Protein AF-A0A931V8Z0-F1 (afdb_monomer_lite)

pLDDT: mean 90.01, std 12.74, range [41.81, 98.25]

Radius of gyration: 15.17 Å; chains: 1; bounding box: 38×25×35 Å

Secondary structure (DSSP, 8-state):
--HHHHHHHS-GGGS-HHHHHHHHHHHHHHTT-TT-SS-HHHHHHHHHHHHHHHHHH-TT------S--HHHHHHHTTT-S-BTTB---TT-TT-S----

Sequence (100 aa):
MEAREAERIFNMAELDQQFVRSMRAAAPRMAGVFNAPFPPEVRAEIYGHYLDEIKRISPGTPVSLCSEELQVWRMLRDKLAMAPDNLYCCCGGTSVPTRE

Structure (mmCIF, N/CA/C/O backbone):
data_AF-A0A931V8Z0-F1
#
_entry.id   AF-A0A931V8Z0-F1
#
loop_
_atom_site.group_PDB
_atom_site.id
_atom_site.type_symbol
_atom_site.label_atom_id
_atom_site.label_alt_id
_atom_site.label_comp_id
_atom_site.label_asym_id
_atom_site.label_entity_id
_atom_site.label_seq_id
_atom_site.pdbx_PDB_ins_code
_atom_site.Cartn_x
_atom_site.Cartn_y
_atom_site.Cartn_z
_atom_site.occupancy
_atom_site.B_iso_or_equiv
_atom_site.auth_seq_id
_atom_site.auth_comp_id
_atom_site.auth_asym_id
_atom_site.auth_atom_id
_atom_site.pdbx_PDB_model_num
ATOM 1 N N . MET A 1 1 ? 5.113 7.369 -8.112 1.00 88.75 1 MET A N 1
ATOM 2 C CA . MET A 1 1 ? 6.551 7.708 -7.972 1.00 88.75 1 MET A CA 1
ATOM 3 C C . MET A 1 1 ? 7.358 6.568 -8.565 1.00 88.75 1 MET A C 1
ATOM 5 O O . MET A 1 1 ? 7.075 5.422 -8.244 1.00 88.75 1 MET A O 1
ATOM 9 N N . GLU A 1 2 ? 8.330 6.847 -9.428 1.00 94.88 2 GLU A N 1
ATOM 10 C CA . GLU A 1 2 ? 9.138 5.783 -10.047 1.00 94.88 2 GLU A CA 1
ATOM 11 C C . GLU A 1 2 ? 10.152 5.186 -9.058 1.00 94.88 2 GLU A C 1
ATOM 13 O O . GLU A 1 2 ? 10.632 5.877 -8.160 1.00 94.88 2 GLU A O 1
ATOM 18 N N . ALA A 1 3 ? 10.558 3.925 -9.241 1.00 95.31 3 ALA A N 1
ATOM 19 C CA . ALA A 1 3 ? 11.524 3.278 -8.339 1.00 95.31 3 ALA A CA 1
ATOM 20 C C . ALA A 1 3 ? 12.853 4.057 -8.243 1.00 95.31 3 ALA A C 1
ATOM 22 O O . ALA A 1 3 ? 13.373 4.275 -7.152 1.00 95.31 3 ALA A O 1
ATOM 23 N N . ARG A 1 4 ? 13.363 4.570 -9.373 1.00 95.00 4 ARG A N 1
ATOM 24 C CA . ARG A 1 4 ? 14.571 5.422 -9.403 1.00 95.00 4 ARG A CA 1
ATOM 25 C C . ARG A 1 4 ? 14.389 6.758 -8.690 1.00 95.00 4 ARG A C 1
ATOM 27 O O . ARG A 1 4 ? 15.356 7.365 -8.245 1.00 95.00 4 ARG A O 1
ATOM 34 N N . GLU A 1 5 ? 13.169 7.277 -8.663 1.00 95.62 5 GLU A N 1
ATOM 35 C CA . GLU A 1 5 ? 12.863 8.498 -7.930 1.00 95.62 5 GLU A CA 1
ATOM 36 C C . GLU A 1 5 ? 12.854 8.224 -6.426 1.00 95.62 5 GLU A C 1
ATOM 38 O O . GLU A 1 5 ? 13.519 8.947 -5.688 1.00 95.62 5 GLU A O 1
ATOM 43 N N . ALA A 1 6 ? 12.229 7.125 -5.997 1.00 94.81 6 ALA A N 1
ATOM 44 C CA . ALA A 1 6 ? 12.266 6.683 -4.607 1.00 94.81 6 ALA A CA 1
ATOM 45 C C . ALA A 1 6 ? 13.709 6.491 -4.101 1.00 94.81 6 ALA A C 1
ATOM 47 O O . ALA A 1 6 ? 14.047 6.980 -3.027 1.00 94.81 6 ALA A O 1
ATOM 48 N N . GLU A 1 7 ? 14.590 5.873 -4.897 1.00 95.88 7 GLU A N 1
ATOM 49 C CA . GLU A 1 7 ? 16.014 5.681 -4.558 1.00 95.88 7 GLU A CA 1
ATOM 50 C C . GLU A 1 7 ? 16.815 6.981 -4.401 1.00 95.88 7 GLU A C 1
ATOM 52 O O . GLU A 1 7 ? 17.849 6.981 -3.738 1.00 95.88 7 GLU A O 1
ATOM 57 N N . ARG A 1 8 ? 16.358 8.092 -4.992 1.00 96.50 8 ARG A N 1
ATOM 58 C CA . ARG A 1 8 ? 16.995 9.407 -4.820 1.00 96.50 8 ARG A CA 1
ATOM 59 C C . ARG A 1 8 ? 16.505 10.146 -3.579 1.00 96.50 8 ARG A C 1
ATOM 61 O O . ARG A 1 8 ? 17.241 10.975 -3.054 1.00 96.50 8 ARG A O 1
ATOM 68 N N . ILE A 1 9 ? 15.264 9.899 -3.162 1.00 96.50 9 ILE A N 1
ATOM 69 C CA . ILE A 1 9 ? 14.602 10.634 -2.074 1.00 96.50 9 ILE A CA 1
ATOM 70 C C . ILE A 1 9 ? 14.819 9.937 -0.728 1.00 96.50 9 ILE A C 1
ATOM 72 O O . ILE A 1 9 ? 15.003 10.601 0.290 1.00 96.50 9 ILE A O 1
ATOM 76 N N . PHE A 1 10 ? 14.804 8.605 -0.713 1.00 95.56 10 PHE A N 1
ATOM 77 C CA . PHE A 1 10 ? 14.858 7.813 0.509 1.00 95.56 10 PHE A CA 1
ATOM 78 C C . PHE A 1 10 ? 16.189 7.072 0.645 1.00 95.56 10 PHE A C 1
ATOM 80 O O . PHE A 1 10 ? 16.727 6.537 -0.326 1.00 95.56 10 PHE A O 1
ATOM 87 N N . ASN A 1 11 ? 16.683 6.953 1.880 1.00 96.62 11 ASN A N 1
ATOM 88 C CA . ASN A 1 11 ? 17.799 6.064 2.181 1.00 96.62 11 ASN A CA 1
ATOM 89 C C . ASN A 1 11 ? 17.320 4.603 2.172 1.00 96.62 11 ASN A C 1
ATOM 91 O O . ASN A 1 11 ? 16.777 4.105 3.156 1.00 96.62 11 ASN A O 1
ATOM 95 N N . MET A 1 12 ? 17.544 3.909 1.055 1.00 95.44 12 MET A N 1
ATOM 96 C CA . MET A 1 12 ? 17.119 2.518 0.855 1.00 95.44 12 MET A CA 1
ATOM 97 C C . MET A 1 12 ? 17.702 1.538 1.879 1.00 95.44 12 MET A C 1
ATOM 99 O O . MET A 1 12 ? 17.135 0.463 2.052 1.00 95.44 12 MET A O 1
ATOM 103 N N . ALA A 1 13 ? 18.821 1.870 2.532 1.00 96.06 13 ALA A N 1
ATOM 104 C CA . ALA A 1 13 ? 19.438 1.004 3.535 1.00 96.06 13 ALA A CA 1
ATOM 105 C C . ALA A 1 13 ? 18.609 0.900 4.829 1.00 96.06 13 ALA A C 1
ATOM 107 O O . ALA A 1 13 ? 18.698 -0.111 5.517 1.00 96.06 13 ALA A O 1
ATOM 108 N N . GLU A 1 14 ? 17.774 1.902 5.122 1.00 96.75 14 GLU A N 1
ATOM 109 C CA . GLU A 1 14 ? 16.932 1.956 6.331 1.00 96.75 14 GLU A CA 1
ATOM 110 C C . GLU A 1 14 ? 15.547 1.328 6.125 1.00 96.75 14 GLU A C 1
ATOM 112 O O . GLU A 1 14 ? 14.779 1.161 7.070 1.00 96.75 14 GLU A O 1
ATOM 117 N N . LEU A 1 15 ? 15.193 1.007 4.879 1.00 95.69 15 LEU A N 1
ATOM 118 C CA . LEU A 1 15 ? 13.925 0.363 4.553 1.00 95.69 15 LEU A CA 1
ATOM 119 C C . LEU A 1 15 ? 14.046 -1.158 4.664 1.00 95.69 15 LEU A C 1
ATOM 121 O O . LEU A 1 15 ? 15.143 -1.722 4.629 1.00 95.69 15 LEU A O 1
ATOM 125 N N . ASP A 1 16 ? 12.907 -1.845 4.735 1.00 96.56 16 ASP A N 1
ATOM 126 C CA . ASP A 1 16 ? 12.898 -3.303 4.683 1.00 96.56 16 ASP A CA 1
ATOM 127 C C . ASP A 1 16 ? 13.480 -3.789 3.347 1.00 96.56 16 ASP A C 1
ATOM 129 O O . ASP A 1 16 ? 12.954 -3.535 2.255 1.00 96.56 16 ASP A O 1
ATOM 133 N N . GLN A 1 17 ? 14.590 -4.518 3.441 1.00 97.19 17 GLN A N 1
ATOM 134 C CA . GLN A 1 17 ? 15.346 -4.961 2.279 1.00 97.19 17 GLN A CA 1
ATOM 135 C C . GLN A 1 17 ? 14.567 -5.955 1.410 1.00 97.19 17 GLN A C 1
ATOM 137 O O . GLN A 1 17 ? 14.849 -6.061 0.214 1.00 97.19 17 GLN A O 1
ATOM 142 N N . GLN A 1 18 ? 13.587 -6.674 1.964 1.00 97.25 18 GLN A N 1
ATOM 143 C CA . GLN A 1 18 ? 12.671 -7.499 1.179 1.00 97.25 18 GLN A CA 1
ATOM 144 C C . GLN A 1 18 ? 11.841 -6.633 0.233 1.00 97.25 18 GLN A C 1
ATOM 146 O O . GLN A 1 18 ? 11.830 -6.886 -0.974 1.00 97.25 18 GLN A O 1
ATOM 151 N N . PHE A 1 19 ? 11.210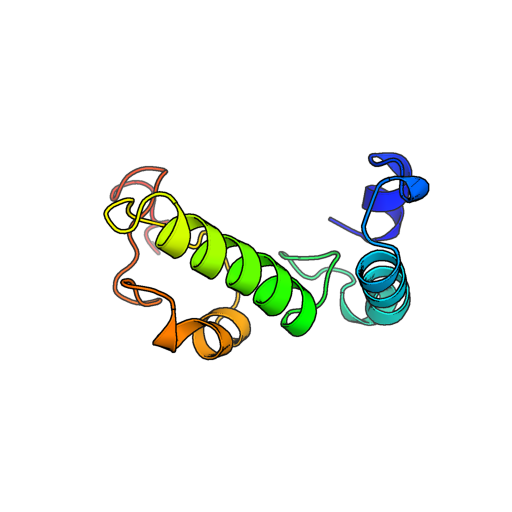 -5.577 0.743 1.00 97.25 19 PHE A N 1
ATOM 152 C CA . PHE A 1 19 ? 10.369 -4.705 -0.076 1.00 97.25 19 PHE A CA 1
ATOM 153 C C . PHE A 1 19 ? 11.184 -3.872 -1.059 1.00 97.25 19 PHE A C 1
ATOM 155 O O . PHE A 1 19 ? 10.759 -3.704 -2.202 1.00 97.25 19 PHE A O 1
ATOM 162 N N . VAL A 1 20 ? 12.390 -3.439 -0.685 1.00 97.31 20 VAL A N 1
ATOM 163 C CA . VAL A 1 20 ? 13.311 -2.760 -1.611 1.00 97.31 20 VAL A CA 1
ATOM 164 C C . VAL A 1 20 ? 13.663 -3.659 -2.801 1.00 97.31 20 VAL A C 1
ATOM 166 O O . VAL A 1 20 ? 13.637 -3.208 -3.949 1.00 97.31 20 VAL A O 1
ATOM 169 N N . ARG A 1 21 ? 13.954 -4.948 -2.569 1.00 97.69 21 ARG A N 1
ATOM 170 C CA . ARG A 1 21 ? 14.198 -5.905 -3.663 1.00 97.69 21 ARG A CA 1
ATOM 171 C C . ARG A 1 21 ? 12.966 -6.069 -4.550 1.00 97.69 21 ARG A C 1
ATOM 173 O O . ARG A 1 21 ? 13.102 -6.015 -5.772 1.00 97.69 21 ARG A O 1
ATOM 180 N N . SER A 1 22 ? 11.780 -6.208 -3.959 1.00 97.25 22 SER A N 1
ATOM 181 C CA . SER A 1 22 ? 10.525 -6.330 -4.712 1.00 97.25 22 SER A CA 1
ATOM 182 C C . SER A 1 22 ? 10.210 -5.082 -5.541 1.00 97.25 22 SER A C 1
ATOM 184 O O . SER A 1 22 ? 9.808 -5.201 -6.695 1.00 97.25 22 SER A O 1
ATOM 186 N N . MET A 1 23 ? 10.457 -3.885 -5.001 1.00 97.50 23 MET A N 1
ATOM 187 C CA . MET A 1 23 ? 10.325 -2.612 -5.718 1.00 97.50 23 MET A CA 1
ATOM 188 C C . MET A 1 23 ? 11.222 -2.570 -6.957 1.00 97.50 23 MET A C 1
ATOM 190 O O . MET A 1 23 ? 10.758 -2.271 -8.055 1.00 97.50 23 MET A O 1
ATOM 194 N N . ARG A 1 24 ? 12.507 -2.915 -6.796 1.00 97.38 24 ARG A N 1
ATOM 195 C CA . ARG A 1 24 ? 13.484 -2.940 -7.896 1.00 97.38 24 ARG A CA 1
ATOM 196 C C . ARG A 1 24 ? 13.101 -3.945 -8.975 1.00 97.38 24 ARG A C 1
ATOM 198 O O . ARG A 1 24 ? 13.134 -3.612 -10.155 1.00 97.38 24 ARG A O 1
ATOM 205 N N . ALA A 1 25 ? 12.709 -5.152 -8.572 1.00 97.94 25 ALA A N 1
ATOM 206 C CA . ALA A 1 25 ? 12.288 -6.199 -9.497 1.00 97.94 25 ALA A CA 1
ATOM 207 C C . ALA A 1 25 ? 11.018 -5.811 -10.273 1.00 97.94 25 ALA A C 1
ATOM 209 O O . ALA A 1 25 ? 10.892 -6.121 -11.456 1.00 97.94 25 ALA A O 1
ATOM 210 N N . ALA A 1 26 ? 10.091 -5.099 -9.626 1.00 97.50 26 ALA A N 1
ATOM 211 C CA . ALA A 1 26 ? 8.844 -4.659 -10.236 1.00 97.50 26 ALA A CA 1
ATOM 212 C C . ALA A 1 26 ? 8.979 -3.373 -11.072 1.00 97.50 26 ALA A C 1
ATOM 214 O O . ALA A 1 26 ? 8.028 -3.029 -11.771 1.00 97.50 26 ALA A O 1
ATOM 215 N N . ALA A 1 27 ? 10.123 -2.679 -11.044 1.00 97.38 27 ALA A N 1
ATOM 216 C CA . ALA A 1 27 ? 10.276 -1.353 -11.647 1.00 97.38 27 ALA A CA 1
ATOM 217 C C . ALA A 1 27 ? 9.810 -1.259 -13.118 1.00 97.38 27 ALA A C 1
ATOM 219 O O . ALA A 1 27 ? 9.061 -0.332 -13.416 1.00 97.38 27 ALA A O 1
ATOM 220 N N . PRO A 1 28 ? 10.129 -2.205 -14.032 1.00 97.00 28 PRO A N 1
ATOM 221 C CA . PRO A 1 28 ? 9.629 -2.140 -15.409 1.00 97.00 28 PRO A CA 1
ATOM 222 C C . PRO A 1 28 ? 8.101 -2.238 -15.509 1.00 97.00 28 PRO A C 1
ATOM 224 O O . PRO A 1 28 ? 7.491 -1.572 -16.337 1.00 97.00 28 PRO A O 1
ATOM 227 N N . ARG A 1 29 ? 7.479 -3.061 -14.655 1.00 96.38 29 ARG A N 1
ATOM 228 C CA . ARG A 1 29 ? 6.021 -3.261 -14.607 1.00 96.38 29 ARG A CA 1
ATOM 229 C C . ARG A 1 29 ? 5.299 -2.074 -13.969 1.00 96.38 29 ARG A C 1
ATOM 231 O O . ARG A 1 29 ? 4.150 -1.819 -14.303 1.00 96.38 29 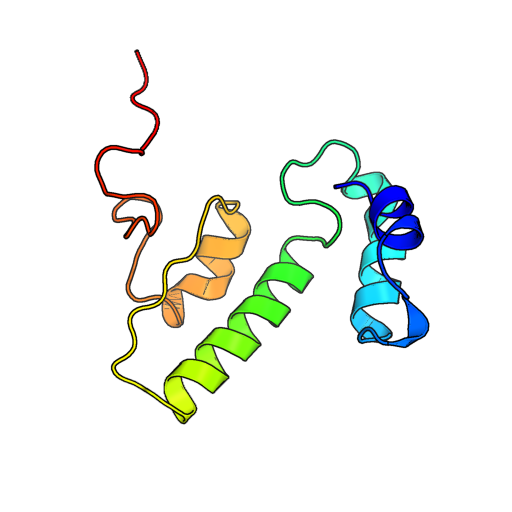ARG A O 1
ATOM 238 N N . MET A 1 30 ? 5.957 -1.388 -13.040 1.00 96.81 30 MET A N 1
ATOM 239 C CA . MET A 1 30 ? 5.385 -0.263 -12.299 1.00 96.81 30 MET A CA 1
ATOM 240 C C . MET A 1 30 ? 5.587 1.091 -12.989 1.00 96.81 30 MET A C 1
ATOM 242 O O . MET A 1 30 ? 5.046 2.085 -12.511 1.00 96.81 30 MET A O 1
ATOM 246 N N . ALA A 1 31 ? 6.321 1.139 -14.103 1.00 95.56 31 ALA A N 1
ATOM 247 C CA . ALA A 1 31 ? 6.560 2.370 -14.845 1.00 95.56 31 ALA A CA 1
ATOM 248 C C . ALA A 1 31 ? 5.241 3.005 -15.319 1.00 95.56 31 ALA A C 1
ATOM 250 O O . ALA A 1 31 ? 4.439 2.368 -16.002 1.00 95.56 31 ALA A O 1
ATOM 251 N N . GLY A 1 32 ? 5.013 4.267 -14.950 1.00 93.88 32 GLY A N 1
ATOM 252 C CA . GLY A 1 32 ? 3.797 5.014 -15.281 1.00 93.88 32 GLY A CA 1
ATOM 253 C C . GLY A 1 32 ? 2.550 4.614 -14.483 1.00 93.88 32 GLY A C 1
ATOM 254 O O . GLY A 1 32 ? 1.480 5.178 -14.713 1.00 93.88 32 GLY A O 1
ATOM 255 N N . VAL A 1 33 ? 2.654 3.677 -13.535 1.00 93.94 33 VAL A N 1
ATOM 256 C CA . VAL A 1 33 ? 1.539 3.314 -12.651 1.00 93.94 33 VAL A CA 1
ATOM 257 C C . VAL A 1 33 ? 1.387 4.373 -11.559 1.00 93.94 33 VAL A C 1
ATOM 259 O O . VAL A 1 33 ? 2.353 4.741 -10.891 1.00 93.94 33 VAL A O 1
ATOM 262 N N . PHE A 1 34 ? 0.156 4.838 -11.337 1.00 90.81 34 PHE A N 1
ATOM 263 C CA . PHE A 1 34 ? -0.150 5.898 -10.370 1.00 90.81 34 PHE A CA 1
ATOM 264 C C . PHE A 1 34 ? 0.368 5.575 -8.951 1.00 90.81 34 PHE A C 1
ATOM 266 O O . PHE A 1 34 ? 1.056 6.399 -8.347 1.00 90.81 34 PHE A O 1
ATOM 273 N N . ASN A 1 35 ? 0.157 4.340 -8.479 1.00 92.44 35 ASN A N 1
ATOM 274 C CA . ASN A 1 35 ? 0.546 3.875 -7.137 1.00 92.44 35 ASN A CA 1
ATOM 275 C C . ASN A 1 35 ? 1.927 3.191 -7.074 1.00 92.44 35 ASN A C 1
ATOM 277 O O . ASN A 1 35 ? 2.221 2.428 -6.152 1.00 92.44 35 ASN A O 1
ATOM 281 N N . ALA A 1 36 ? 2.796 3.452 -8.054 1.00 95.12 36 ALA A N 1
ATOM 282 C CA . ALA A 1 36 ? 4.211 3.081 -8.010 1.00 95.12 36 ALA A CA 1
ATOM 283 C C . ALA A 1 36 ? 4.928 3.747 -6.805 1.00 95.12 36 ALA A C 1
ATOM 285 O O . ALA A 1 36 ? 4.553 4.865 -6.422 1.00 95.12 36 ALA A O 1
ATOM 286 N N . PRO A 1 37 ? 5.975 3.122 -6.219 1.00 96.19 37 PRO A N 1
ATOM 287 C CA . PRO A 1 37 ? 6.890 2.183 -6.886 1.00 96.19 37 PRO A CA 1
ATOM 288 C C . PRO A 1 37 ? 6.714 0.702 -6.523 1.00 96.19 37 PRO A C 1
ATOM 290 O O . PRO A 1 37 ? 7.272 -0.164 -7.195 1.00 96.19 37 PRO A O 1
ATOM 293 N N . PHE A 1 38 ? 5.963 0.388 -5.469 1.00 96.81 38 PHE A N 1
ATOM 294 C CA . PHE A 1 38 ? 5.746 -0.994 -5.044 1.00 96.81 38 PHE A CA 1
ATOM 295 C C . PHE A 1 38 ? 4.608 -1.629 -5.833 1.00 96.81 38 PHE A C 1
ATOM 297 O O . PHE A 1 38 ? 3.626 -0.941 -6.104 1.00 96.81 38 PHE A O 1
ATOM 304 N N . PRO A 1 39 ? 4.680 -2.924 -6.168 1.00 96.62 39 PRO A N 1
ATOM 305 C CA . PRO A 1 39 ? 3.568 -3.604 -6.812 1.00 96.62 39 PRO A CA 1
ATOM 306 C C . PRO A 1 39 ? 2.390 -3.858 -5.853 1.00 96.62 39 PRO A C 1
ATO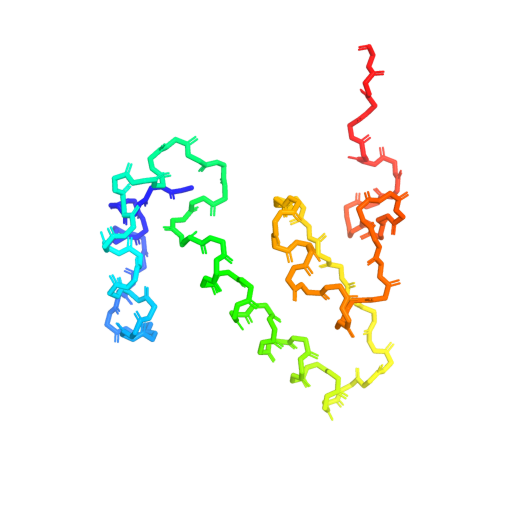M 308 O O . PRO A 1 39 ? 2.591 -3.831 -4.634 1.00 96.62 39 PRO A O 1
ATOM 311 N N . PRO A 1 40 ? 1.174 -4.121 -6.376 1.00 97.06 40 PRO A N 1
ATOM 312 C CA . PRO A 1 40 ? -0.049 -4.243 -5.576 1.00 97.06 40 PRO A CA 1
ATOM 313 C C . PRO A 1 40 ? 0.064 -5.207 -4.392 1.00 97.06 40 PRO A C 1
ATOM 315 O O . PRO A 1 40 ? -0.353 -4.877 -3.287 1.00 97.06 40 PRO A O 1
ATOM 318 N N . GLU A 1 41 ? 0.675 -6.371 -4.601 1.00 97.12 41 GLU A N 1
ATOM 319 C CA . GLU A 1 41 ? 0.878 -7.392 -3.573 1.00 97.12 41 GLU A CA 1
ATOM 320 C C . GLU A 1 41 ? 1.733 -6.895 -2.397 1.00 97.12 41 GLU A C 1
ATOM 322 O O . GLU A 1 41 ? 1.402 -7.153 -1.244 1.00 97.12 41 GLU A O 1
ATOM 327 N N . VAL A 1 42 ? 2.777 -6.108 -2.673 1.00 97.62 42 VAL A N 1
ATOM 328 C CA . VAL A 1 42 ? 3.642 -5.527 -1.636 1.00 97.62 42 VAL A CA 1
ATOM 329 C C . VAL A 1 42 ? 2.918 -4.403 -0.904 1.00 97.62 42 VAL A C 1
ATOM 331 O O . VAL A 1 42 ? 3.008 -4.309 0.317 1.00 97.62 42 VAL A O 1
ATOM 334 N N . ARG A 1 43 ? 2.158 -3.563 -1.621 1.00 97.19 43 ARG A N 1
ATOM 335 C CA . ARG A 1 43 ? 1.338 -2.523 -0.980 1.00 97.19 43 ARG A CA 1
ATOM 336 C C . ARG A 1 43 ? 0.299 -3.145 -0.049 1.00 97.19 43 ARG A C 1
ATOM 338 O O . ARG A 1 43 ? 0.169 -2.705 1.088 1.00 97.19 43 ARG A O 1
ATOM 345 N N . ALA A 1 44 ? -0.386 -4.199 -0.493 1.00 97.69 44 ALA A N 1
ATOM 346 C CA . ALA A 1 44 ? -1.352 -4.926 0.323 1.00 97.69 44 ALA A CA 1
ATOM 347 C C . ALA A 1 44 ? -0.712 -5.547 1.575 1.00 97.69 44 ALA A C 1
ATOM 349 O O . ALA A 1 44 ? -1.307 -5.482 2.645 1.00 97.69 44 ALA A O 1
ATOM 350 N N . GLU A 1 45 ? 0.498 -6.099 1.475 1.00 98.12 45 GLU A N 1
ATOM 351 C CA . GLU A 1 45 ? 1.231 -6.625 2.633 1.00 98.12 45 GLU A CA 1
ATOM 352 C C . GLU A 1 45 ? 1.557 -5.522 3.651 1.00 98.12 45 GLU A C 1
ATOM 354 O O . GLU A 1 45 ? 1.225 -5.649 4.831 1.00 98.12 45 GLU A O 1
ATOM 359 N N . ILE A 1 46 ? 2.120 -4.402 3.184 1.00 97.00 46 ILE A N 1
ATOM 360 C CA . ILE A 1 46 ? 2.457 -3.246 4.027 1.00 97.00 46 ILE A CA 1
ATOM 361 C C . ILE A 1 46 ? 1.200 -2.690 4.710 1.00 97.00 46 ILE A C 1
ATOM 363 O O . ILE A 1 46 ? 1.177 -2.497 5.925 1.00 97.00 46 ILE A O 1
ATOM 367 N N . TYR A 1 47 ? 0.126 -2.456 3.952 1.00 97.19 47 TYR A N 1
ATOM 368 C CA . TYR A 1 47 ? -1.137 -1.970 4.509 1.00 97.19 47 TYR A CA 1
ATOM 369 C C . TYR A 1 47 ? -1.767 -2.981 5.465 1.00 97.19 47 TYR A C 1
ATOM 371 O O . TYR A 1 47 ? -2.259 -2.592 6.520 1.00 97.19 47 TYR A O 1
ATOM 379 N N . GLY A 1 48 ? -1.726 -4.271 5.131 1.00 97.44 48 GLY A N 1
ATOM 380 C CA . GLY A 1 48 ? -2.225 -5.348 5.979 1.00 97.44 48 GLY A CA 1
ATOM 381 C C . GLY A 1 48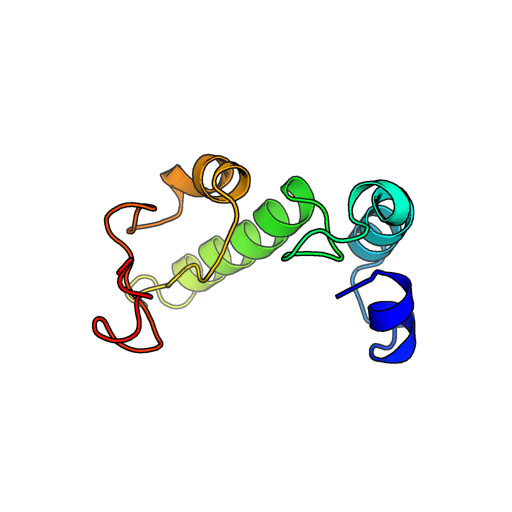 ? -1.540 -5.365 7.342 1.00 97.44 48 GLY A C 1
ATOM 382 O O . GLY A 1 48 ? -2.232 -5.436 8.356 1.00 97.44 48 GLY A O 1
ATOM 383 N N . HIS A 1 49 ? -0.214 -5.204 7.367 1.00 97.69 49 HIS A N 1
ATOM 384 C CA . HIS A 1 49 ? 0.551 -5.073 8.604 1.00 97.69 49 HIS A CA 1
ATOM 385 C C . HIS A 1 49 ? 0.063 -3.890 9.453 1.00 97.69 49 HIS A C 1
ATOM 387 O O . HIS A 1 49 ? -0.250 -4.065 10.629 1.00 97.69 49 HIS A O 1
ATOM 393 N N . TYR A 1 50 ? -0.081 -2.700 8.862 1.00 97.06 50 TYR A N 1
ATOM 394 C CA . TYR A 1 50 ? -0.567 -1.533 9.605 1.00 97.06 50 TYR A CA 1
ATOM 395 C C . TYR A 1 50 ? -2.006 -1.692 10.097 1.00 97.06 50 TYR A C 1
ATOM 397 O O . TYR A 1 50 ? -2.308 -1.284 11.215 1.00 97.06 50 TYR A O 1
ATOM 405 N N . LEU A 1 51 ? -2.893 -2.296 9.305 1.00 96.69 51 LEU A N 1
ATOM 406 C CA . LEU A 1 51 ? -4.269 -2.570 9.723 1.00 96.69 51 LEU A CA 1
ATOM 407 C C . LEU A 1 51 ? -4.307 -3.500 10.941 1.00 96.69 51 LEU A C 1
ATOM 409 O O . LEU A 1 51 ? -5.059 -3.244 11.884 1.00 96.69 51 LEU A O 1
ATOM 413 N N . ASP A 1 52 ? -3.475 -4.542 10.948 1.00 97.50 52 ASP A N 1
ATOM 414 C CA . ASP A 1 52 ? -3.378 -5.472 12.072 1.00 97.50 52 ASP A CA 1
ATOM 415 C C . ASP A 1 52 ? -2.800 -4.792 13.321 1.00 97.50 52 ASP A C 1
ATOM 417 O O . ASP A 1 52 ? -3.350 -4.941 14.414 1.00 97.50 52 ASP A O 1
ATOM 421 N N . GLU A 1 53 ? -1.753 -3.979 13.167 1.00 98.25 53 GLU A N 1
ATOM 422 C CA . GLU A 1 53 ? -1.143 -3.251 14.283 1.00 98.25 53 GLU A CA 1
ATOM 423 C C . GLU A 1 53 ? -2.066 -2.169 14.859 1.00 98.25 53 GLU A C 1
ATOM 425 O O . GLU A 1 53 ? -2.183 -2.043 16.080 1.00 98.25 53 GLU A O 1
ATOM 430 N N . ILE A 1 54 ? -2.795 -1.434 14.013 1.00 96.75 54 ILE A N 1
ATOM 431 C CA . ILE A 1 54 ? -3.813 -0.473 14.461 1.00 96.75 54 ILE A CA 1
ATOM 432 C C . ILE A 1 54 ? -4.907 -1.206 15.232 1.00 96.75 54 ILE A C 1
ATOM 434 O O . ILE A 1 54 ? -5.250 -0.792 16.337 1.00 96.75 54 ILE A O 1
ATOM 438 N N . LYS A 1 55 ? -5.411 -2.328 14.706 1.00 95.81 55 LYS A N 1
ATOM 439 C CA . LYS A 1 55 ? -6.422 -3.138 15.393 1.00 95.81 55 LYS A CA 1
ATOM 440 C C . LYS A 1 55 ? -5.922 -3.660 16.742 1.00 95.81 55 LYS A C 1
ATOM 442 O O . LYS A 1 55 ? -6.700 -3.723 17.693 1.00 95.81 55 LYS A O 1
ATOM 447 N N . ARG A 1 56 ? -4.639 -4.017 16.838 1.00 97.81 56 ARG A N 1
ATOM 448 C CA . ARG A 1 56 ? -3.998 -4.494 18.070 1.00 97.81 56 ARG A CA 1
ATOM 449 C C . ARG A 1 56 ? -3.863 -3.394 19.127 1.00 97.81 56 ARG A C 1
ATOM 451 O O . ARG A 1 56 ? -4.075 -3.669 20.304 1.00 97.81 56 ARG A O 1
ATOM 458 N N . ILE A 1 57 ? -3.482 -2.180 18.727 1.00 98.25 57 ILE A N 1
ATOM 459 C CA . ILE A 1 57 ? -3.170 -1.070 19.646 1.00 98.25 57 ILE A CA 1
ATOM 460 C C . ILE A 1 57 ? -4.413 -0.229 19.975 1.00 98.25 57 ILE A C 1
ATOM 462 O O . ILE A 1 57 ? -4.611 0.156 21.125 1.00 98.25 57 ILE A O 1
ATOM 466 N N . SER A 1 58 ? -5.245 0.069 18.977 1.00 96.75 58 SER A N 1
ATOM 467 C CA . SER A 1 58 ? -6.415 0.944 19.082 1.00 96.75 58 SER A CA 1
ATOM 468 C C . SER A 1 58 ? -7.553 0.434 18.182 1.00 96.75 58 SER A C 1
ATOM 470 O O . SER A 1 58 ? -7.801 0.978 17.103 1.00 96.75 58 SER A O 1
ATOM 472 N N . PRO A 1 59 ? -8.284 -0.615 18.611 1.00 94.00 59 PRO A N 1
ATOM 473 C CA . PRO A 1 59 ? -9.280 -1.299 17.778 1.00 94.00 59 PRO A CA 1
ATOM 474 C C . PRO A 1 59 ? -10.458 -0.420 17.338 1.00 94.00 59 PRO A C 1
ATOM 476 O O . PRO A 1 59 ? -11.147 -0.763 16.382 1.00 94.00 59 PRO A O 1
ATOM 479 N N . GLY A 1 60 ? -10.712 0.694 18.031 1.00 90.00 60 GLY A N 1
ATOM 480 C CA . GLY A 1 60 ? -11.769 1.646 17.681 1.00 90.00 60 GLY A CA 1
ATOM 481 C C . GLY A 1 60 ? -11.345 2.728 16.685 1.00 90.00 60 GLY A C 1
ATOM 482 O O . GLY A 1 60 ? -12.184 3.532 16.288 1.00 90.00 60 GLY A O 1
ATOM 483 N N . THR A 1 61 ? -10.066 2.796 16.302 1.00 90.50 61 THR A N 1
ATOM 484 C CA . THR A 1 61 ? -9.583 3.826 15.376 1.00 90.50 61 THR A CA 1
ATOM 485 C C . THR A 1 61 ? -10.085 3.544 13.957 1.00 90.50 61 THR A C 1
ATOM 487 O O . THR A 1 61 ? -9.750 2.498 13.397 1.00 90.50 61 THR A O 1
ATOM 490 N N . PRO A 1 62 ? -10.851 4.461 13.334 1.00 87.12 62 PRO A N 1
ATOM 491 C CA . PRO A 1 62 ? -11.246 4.306 11.942 1.00 87.12 62 PRO A CA 1
ATOM 492 C C . PRO A 1 62 ? -10.029 4.467 11.027 1.00 87.12 62 PRO A C 1
ATOM 494 O O . PRO A 1 62 ? -9.219 5.377 11.208 1.00 87.12 62 PRO A O 1
ATOM 497 N N . VAL A 1 63 ? -9.921 3.601 10.019 1.00 89.94 63 VAL A N 1
ATOM 498 C CA . VAL A 1 63 ? -8.855 3.649 9.011 1.00 89.94 63 VAL A CA 1
ATOM 499 C C . VAL A 1 63 ? -9.469 3.907 7.643 1.00 89.94 63 VAL A C 1
ATOM 501 O O . VAL A 1 63 ? -10.459 3.278 7.272 1.00 89.94 63 VAL A O 1
ATOM 504 N N . SER A 1 64 ? -8.864 4.829 6.898 1.00 89.31 64 SER A N 1
ATOM 505 C CA . SER A 1 64 ? -9.197 5.101 5.502 1.00 89.31 64 SER A CA 1
ATOM 506 C C . SER A 1 64 ? -8.098 4.568 4.587 1.00 89.31 64 SER A C 1
ATOM 508 O O . SER A 1 64 ? -6.928 4.898 4.784 1.00 89.31 64 SER A O 1
ATOM 510 N N . LEU A 1 65 ? -8.466 3.775 3.576 1.00 90.50 65 LEU A N 1
ATOM 511 C CA . LEU A 1 65 ? -7.578 3.439 2.463 1.00 90.50 65 LEU A CA 1
ATOM 512 C C . LEU A 1 65 ? -7.819 4.435 1.320 1.00 90.50 65 LEU A C 1
ATOM 514 O O . LEU A 1 65 ? -8.905 4.479 0.746 1.00 90.50 65 LEU A O 1
ATOM 518 N N . CYS A 1 66 ? -6.813 5.248 1.002 1.00 85.81 66 CYS A N 1
ATOM 519 C CA . CYS A 1 66 ? -6.932 6.358 0.056 1.00 85.81 66 CYS A CA 1
ATOM 520 C C . CYS A 1 66 ? -6.382 5.998 -1.333 1.00 85.81 66 CYS A C 1
ATOM 522 O O . CYS A 1 66 ? -5.306 5.416 -1.428 1.00 85.81 66 CYS A O 1
ATOM 524 N N . SER A 1 67 ? -7.100 6.401 -2.392 1.00 84.00 67 SER A N 1
ATOM 525 C CA . SER A 1 67 ? -6.652 6.416 -3.800 1.00 84.00 67 SER A CA 1
ATOM 526 C C . SER A 1 67 ? -5.910 5.162 -4.275 1.00 84.00 67 SER A C 1
ATOM 528 O O . SER A 1 67 ? -4.900 5.244 -4.973 1.00 84.00 67 SER A O 1
ATOM 530 N N . GLU A 1 68 ? -6.428 3.989 -3.915 1.00 92.12 68 GLU A N 1
ATOM 531 C CA . GLU A 1 68 ? -5.775 2.715 -4.197 1.00 92.12 68 GLU A CA 1
ATOM 532 C C . GLU A 1 68 ? -6.505 1.883 -5.273 1.00 92.12 68 GLU A C 1
ATOM 534 O O . GLU A 1 68 ? -7.709 2.025 -5.494 1.00 92.12 68 GLU A O 1
ATOM 539 N N . GLU A 1 69 ? -5.766 1.022 -5.973 1.00 92.50 69 GLU A N 1
ATOM 540 C CA . GLU A 1 69 ? -6.240 0.156 -7.046 1.00 92.50 69 GLU A CA 1
ATOM 541 C C . GLU A 1 69 ? -7.211 -0.917 -6.537 1.00 92.50 69 GLU A C 1
ATOM 543 O O . GLU A 1 69 ? -7.026 -1.515 -5.473 1.00 92.50 69 GLU A O 1
ATOM 548 N N . LEU A 1 70 ? -8.216 -1.254 -7.356 1.00 93.12 70 LEU A N 1
ATOM 549 C CA . LEU A 1 70 ? -9.233 -2.265 -7.028 1.00 93.12 70 LEU A CA 1
ATOM 550 C C . LEU A 1 70 ? -8.644 -3.631 -6.641 1.00 93.12 70 LEU A C 1
ATOM 552 O O . LEU A 1 70 ? -9.263 -4.375 -5.882 1.00 93.12 70 LEU A O 1
ATOM 556 N N . GLN A 1 71 ? -7.468 -3.987 -7.161 1.00 95.31 71 GLN A N 1
ATOM 557 C CA . GLN A 1 71 ? -6.797 -5.234 -6.801 1.00 95.31 71 GLN A CA 1
ATOM 558 C C . GLN A 1 71 ? -6.390 -5.259 -5.322 1.00 95.31 71 GLN A C 1
ATOM 560 O O . GLN A 1 71 ? -6.655 -6.248 -4.641 1.00 95.31 71 GLN A O 1
ATOM 565 N N . VAL A 1 72 ? -5.807 -4.176 -4.811 1.00 96.44 72 VAL A N 1
ATOM 566 C CA . VAL A 1 72 ? -5.394 -4.065 -3.404 1.00 96.44 72 VAL A CA 1
ATOM 567 C C . VAL A 1 72 ? -6.619 -4.028 -2.491 1.00 96.44 72 VAL A C 1
ATOM 569 O O . VAL A 1 72 ? -6.647 -4.713 -1.472 1.00 96.44 72 VAL A O 1
ATOM 572 N N . TRP A 1 73 ? -7.685 -3.334 -2.903 1.00 94.56 73 TRP A N 1
ATOM 573 C CA . TRP A 1 73 ? -8.979 -3.373 -2.212 1.00 94.56 73 TRP A CA 1
ATOM 574 C C . TRP A 1 73 ? -9.505 -4.795 -2.025 1.00 94.56 73 TRP A C 1
ATOM 576 O O . TRP A 1 73 ? -9.936 -5.164 -0.935 1.00 94.56 73 TRP A O 1
ATOM 586 N N . ARG A 1 74 ? -9.440 -5.619 -3.076 1.00 95.62 74 ARG A N 1
ATOM 587 C CA . ARG A 1 74 ? -9.858 -7.026 -3.004 1.00 95.62 74 ARG A CA 1
ATOM 588 C C . ARG A 1 74 ? -8.977 -7.841 -2.062 1.00 95.62 74 ARG A C 1
ATOM 590 O O . ARG A 1 74 ? -9.510 -8.692 -1.362 1.00 95.62 74 ARG A O 1
ATOM 597 N N . MET A 1 75 ? -7.669 -7.583 -2.031 1.00 97.38 75 MET A N 1
ATOM 598 C CA . MET A 1 75 ? -6.729 -8.262 -1.127 1.00 97.38 75 MET A CA 1
ATOM 599 C C . MET A 1 75 ? -6.971 -7.907 0.348 1.00 97.38 75 MET A C 1
ATOM 601 O O . MET A 1 75 ? -6.751 -8.742 1.219 1.00 97.38 75 MET A O 1
ATOM 605 N N . LEU A 1 76 ? -7.445 -6.690 0.631 1.00 96.69 76 LEU A N 1
ATOM 606 C CA . LEU A 1 76 ? -7.641 -6.172 1.990 1.00 96.69 76 LEU A CA 1
ATOM 607 C C . LEU A 1 76 ? -9.096 -6.191 2.470 1.00 96.69 76 LEU A C 1
ATOM 609 O O . LEU A 1 76 ? -9.378 -5.724 3.573 1.00 96.69 76 LEU A O 1
ATOM 613 N N . ARG A 1 77 ? -10.021 -6.734 1.671 1.00 94.56 77 ARG A N 1
ATOM 614 C CA . ARG A 1 77 ? -11.471 -6.668 1.918 1.00 94.56 77 ARG A CA 1
ATOM 615 C C . ARG A 1 77 ? -11.896 -7.113 3.320 1.00 94.56 77 ARG A C 1
ATOM 617 O O . ARG A 1 77 ? -12.798 -6.519 3.889 1.00 94.56 77 ARG A O 1
ATOM 624 N N . ASP A 1 78 ? -11.232 -8.120 3.884 1.00 94.62 78 ASP A N 1
ATOM 625 C CA . ASP A 1 78 ? -11.603 -8.702 5.181 1.00 94.62 78 ASP A CA 1
ATOM 626 C C . ASP A 1 78 ? -10.974 -7.947 6.366 1.00 94.62 78 ASP A C 1
ATOM 628 O O . ASP A 1 78 ? -11.266 -8.235 7.527 1.00 94.62 78 ASP A O 1
ATOM 632 N N . LYS A 1 79 ? -10.098 -6.975 6.082 1.00 94.31 79 LYS A N 1
ATOM 633 C CA . LYS A 1 79 ? -9.410 -6.132 7.071 1.00 94.31 79 LYS A CA 1
ATOM 634 C C . LYS A 1 79 ? -9.941 -4.697 7.105 1.00 94.31 79 LYS A C 1
ATOM 636 O O . LYS A 1 79 ? -9.613 -3.960 8.031 1.00 94.31 79 LYS A O 1
ATOM 641 N N . LEU A 1 80 ? -10.742 -4.291 6.120 1.00 91.50 80 LEU A N 1
ATOM 642 C CA . LEU A 1 80 ? -11.261 -2.932 5.986 1.00 91.50 80 LEU A CA 1
ATOM 643 C C . LEU A 1 80 ? -12.741 -2.869 6.369 1.00 91.50 80 LEU A C 1
ATOM 645 O O . LEU A 1 80 ? -13.532 -3.727 5.998 1.00 91.50 80 LEU A O 1
ATOM 649 N N . ALA A 1 81 ? -13.121 -1.807 7.079 1.00 87.81 81 ALA A N 1
ATOM 650 C CA . ALA A 1 81 ? -14.523 -1.506 7.381 1.00 87.81 81 ALA A CA 1
ATOM 651 C C . ALA A 1 81 ? -15.240 -0.751 6.242 1.00 87.81 81 ALA A C 1
ATOM 653 O O . ALA A 1 81 ? -16.450 -0.557 6.290 1.00 87.81 81 ALA A O 1
ATOM 654 N N . MET A 1 82 ? -14.487 -0.306 5.235 1.00 87.75 82 MET A N 1
ATOM 655 C CA . MET A 1 82 ? -14.964 0.460 4.085 1.00 87.75 82 MET A CA 1
ATOM 656 C C . MET A 1 82 ? -14.797 -0.343 2.794 1.00 87.75 82 MET A C 1
ATOM 658 O O . MET A 1 82 ? -13.998 -1.280 2.733 1.00 87.75 82 MET A O 1
ATOM 662 N N . ALA A 1 83 ? -15.511 0.066 1.751 1.00 87.50 83 ALA A N 1
ATOM 663 C CA . ALA A 1 83 ? -15.458 -0.551 0.430 1.00 87.50 83 ALA A CA 1
ATOM 664 C C . ALA A 1 83 ? -15.205 0.516 -0.652 1.00 87.50 83 ALA A C 1
ATOM 666 O O . ALA A 1 83 ? -15.410 1.703 -0.385 1.00 87.50 83 ALA A O 1
ATOM 667 N N . PRO A 1 84 ? -14.777 0.133 -1.872 1.00 86.62 84 PRO A N 1
ATOM 668 C CA . PRO A 1 84 ? -14.528 1.092 -2.952 1.00 86.62 84 PRO A CA 1
ATOM 669 C C . PRO A 1 84 ? -15.722 2.001 -3.289 1.00 86.62 84 PRO A C 1
ATOM 671 O O . PRO A 1 84 ? -15.526 3.130 -3.725 1.00 86.62 84 PRO A O 1
ATOM 674 N N . ASP A 1 85 ? -16.947 1.515 -3.092 1.00 86.06 85 ASP A N 1
ATOM 675 C CA . ASP A 1 85 ? -18.218 2.215 -3.312 1.00 86.06 85 ASP A CA 1
ATOM 676 C C . ASP A 1 85 ? -18.777 2.898 -2.049 1.00 86.06 85 ASP A C 1
ATOM 678 O O . ASP A 1 85 ? -19.769 3.619 -2.121 1.00 86.06 85 ASP A O 1
ATOM 682 N N . ASN A 1 86 ? -18.125 2.712 -0.901 1.00 83.00 86 ASN A N 1
ATOM 683 C CA . ASN A 1 86 ? -18.484 3.311 0.381 1.00 83.00 86 ASN A CA 1
ATOM 684 C C . ASN A 1 86 ? -17.217 3.795 1.102 1.00 83.00 86 ASN A C 1
ATOM 686 O O . ASN A 1 86 ? -16.794 3.238 2.120 1.00 83.00 86 ASN A O 1
ATOM 690 N N . LEU A 1 87 ? -16.566 4.796 0.504 1.00 78.94 87 LEU A N 1
ATOM 691 C CA . LEU A 1 87 ? -15.266 5.297 0.934 1.00 78.94 87 LEU A CA 1
ATOM 692 C C . LEU A 1 87 ? -15.395 6.355 2.042 1.00 78.94 87 LEU A C 1
ATOM 694 O O . LEU A 1 87 ? -15.993 7.411 1.845 1.00 78.94 87 LEU A O 1
ATOM 698 N N . TYR A 1 88 ? -14.722 6.145 3.172 1.00 79.38 88 TYR A N 1
ATOM 699 C CA . TYR A 1 88 ? -14.433 7.212 4.133 1.00 79.38 88 TYR A CA 1
ATOM 700 C C . TYR A 1 88 ? -13.228 8.027 3.654 1.00 79.38 88 TYR A C 1
ATOM 702 O O . TYR A 1 88 ? -12.106 7.528 3.671 1.00 79.38 88 TYR A O 1
ATOM 710 N N . CYS A 1 89 ? -13.427 9.268 3.208 1.00 76.50 89 CYS A N 1
ATOM 711 C CA . CYS A 1 89 ? -12.332 10.116 2.734 1.00 76.50 89 CYS A CA 1
ATOM 712 C C . CYS A 1 89 ? -11.788 11.010 3.858 1.00 76.50 89 CYS 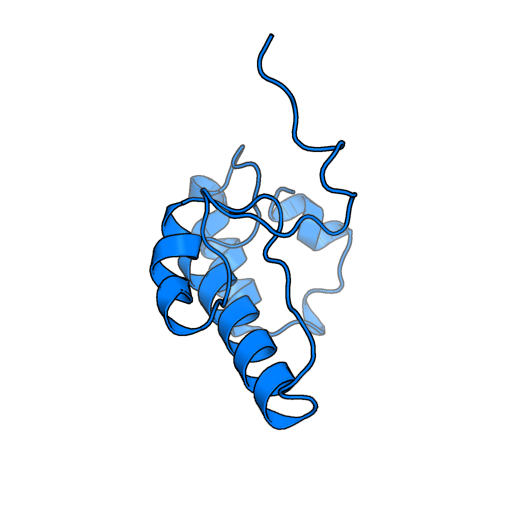A C 1
ATOM 714 O O . CYS A 1 89 ? -12.513 11.855 4.386 1.00 76.50 89 CYS A O 1
ATOM 716 N N . CYS A 1 90 ? -10.494 10.892 4.173 1.00 74.31 90 CYS A N 1
ATOM 717 C CA . CYS A 1 90 ? -9.815 11.809 5.098 1.00 74.31 90 CYS A CA 1
ATOM 718 C C . CYS A 1 90 ? -9.724 13.249 4.564 1.00 74.31 90 CYS A C 1
ATOM 720 O O . CYS A 1 90 ? -9.580 14.180 5.348 1.00 74.31 90 CYS A O 1
ATOM 722 N N . CYS A 1 91 ? -9.838 13.446 3.247 1.00 74.56 91 CYS A N 1
ATOM 723 C CA . CYS A 1 91 ? -9.849 14.768 2.615 1.00 74.56 91 CYS A CA 1
ATOM 724 C C . CYS A 1 91 ? -11.246 15.423 2.613 1.00 74.56 91 CYS A C 1
ATOM 726 O O . CYS A 1 91 ? -11.413 16.485 2.018 1.00 74.56 91 CYS A O 1
ATOM 728 N N . GLY A 1 92 ? -12.240 14.805 3.268 1.00 61.75 92 GLY A N 1
ATOM 729 C CA . GLY A 1 92 ? -13.630 15.258 3.324 1.00 61.75 92 GLY A CA 1
ATOM 730 C C . GLY A 1 92 ? -14.505 14.620 2.242 1.00 61.75 92 GLY A C 1
ATOM 731 O O . GLY A 1 92 ? -14.087 14.454 1.098 1.00 61.75 92 GLY A O 1
ATOM 732 N N . GLY A 1 93 ? -15.748 14.268 2.593 1.00 57.16 93 GLY A N 1
ATOM 733 C CA . GLY A 1 93 ? -16.717 13.639 1.679 1.00 57.16 93 GLY A CA 1
ATOM 734 C C . GLY A 1 93 ? -17.151 14.506 0.488 1.00 57.16 93 GLY A C 1
ATOM 735 O O . GLY A 1 93 ? -17.833 14.010 -0.398 1.00 57.16 93 GLY A O 1
ATOM 736 N N . THR A 1 94 ? -16.748 15.780 0.443 1.00 57.84 94 THR A N 1
ATOM 737 C CA . THR A 1 94 ? -16.957 16.705 -0.686 1.00 57.84 94 THR A CA 1
ATOM 738 C C . THR A 1 94 ? -15.761 16.782 -1.639 1.00 57.84 94 THR A C 1
ATOM 740 O O . THR A 1 94 ? -15.839 17.474 -2.646 1.00 57.84 94 THR A O 1
ATOM 743 N N . SER A 1 95 ? -14.658 16.093 -1.329 1.00 55.88 95 SER A N 1
ATOM 744 C CA . SER A 1 95 ? -13.426 16.080 -2.132 1.00 55.88 95 SER A CA 1
ATOM 745 C C . SER A 1 95 ? -13.323 14.862 -3.055 1.00 55.88 95 SER A C 1
ATOM 747 O O . SER A 1 95 ? -12.299 14.675 -3.712 1.00 55.88 95 SER A O 1
ATOM 749 N N . VAL A 1 96 ? -14.353 14.008 -3.110 1.00 55.22 96 VAL A N 1
ATOM 750 C CA . VAL A 1 96 ? -14.447 12.997 -4.171 1.00 55.22 96 VAL A CA 1
ATOM 751 C C . VAL A 1 96 ? -14.572 13.734 -5.506 1.00 55.22 96 VAL A C 1
ATOM 753 O O . VAL A 1 96 ? -15.483 14.552 -5.632 1.00 55.22 96 VAL A O 1
ATOM 756 N N . PRO A 1 97 ? -13.691 13.486 -6.496 1.00 53.59 97 PRO A N 1
ATOM 757 C CA . PRO A 1 97 ? -13.831 14.092 -7.810 1.00 53.59 97 PRO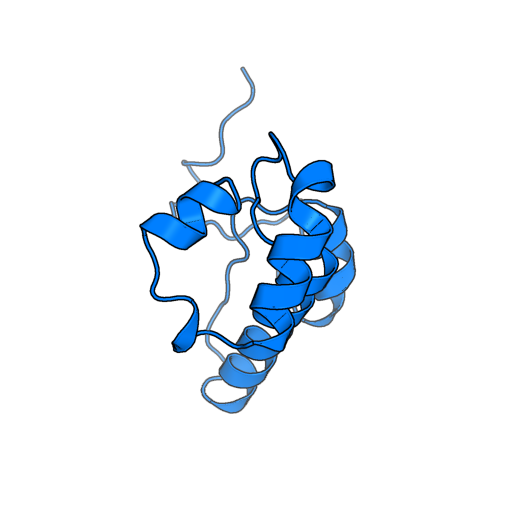 A CA 1
ATOM 758 C C . PRO A 1 97 ? -15.207 13.728 -8.367 1.00 53.59 97 PRO A C 1
ATOM 760 O O . PRO A 1 97 ? -15.478 12.563 -8.667 1.00 53.59 97 PRO A O 1
ATOM 763 N N . THR A 1 98 ? -16.098 14.710 -8.466 1.00 49.19 98 THR A N 1
ATOM 764 C CA . THR A 1 98 ? -17.343 14.548 -9.204 1.00 49.19 98 THR A CA 1
ATOM 765 C C . THR A 1 98 ? -16.968 14.366 -10.666 1.00 49.19 98 THR A C 1
ATOM 767 O O . THR A 1 98 ? -16.256 15.193 -11.233 1.00 49.19 98 THR A O 1
ATOM 770 N N . ARG A 1 99 ? -17.402 13.257 -11.269 1.00 48.16 99 ARG A N 1
ATOM 771 C CA . ARG A 1 99 ? -17.416 13.147 -12.727 1.00 48.16 99 ARG A CA 1
ATOM 772 C C . ARG A 1 99 ? -18.456 14.143 -13.235 1.00 48.16 99 ARG A C 1
ATOM 774 O O . ARG A 1 99 ? -19.646 13.894 -13.053 1.00 48.16 99 ARG A O 1
ATOM 781 N N . GLU A 1 100 ? -17.996 15.263 -13.779 1.00 41.81 100 GLU A N 1
ATOM 782 C CA . GLU A 1 100 ? -18.771 16.044 -14.750 1.00 41.81 100 GLU A CA 1
ATOM 783 C C . GLU A 1 100 ? -18.793 15.317 -16.100 1.00 41.81 100 GLU A C 1
ATOM 785 O O . GLU A 1 100 ? -17.766 14.680 -16.446 1.00 41.81 100 GLU A O 1
#

Foldseek 3Di:
DALVVCVVPDDCVPDDVVQNVQLVVCRVVCVPPPPDRHDLVSVLVVVVVVLVVCCVPPVPDADFDPDDDVVSQVSCVVSHPAHPVGGDDPVDPVPDPDDD